Protein AF-A0A4U2E1F2-F1 (afdb_monomer_lite)

pLDDT: mean 82.76, std 11.19, range [48.03, 92.75]

Secondary structure (DSSP, 8-state):
-HHHHHHHHHHHHHHHHHHHHHHHHHTT-SEEEHHHHHHHHHHHHHHHHS----HHHHHHHHHH-SSEEEEEETTEEEEEEHHHHHHHHHHHHHHHHHTT-SPPP-

Structure (mmCIF, N/CA/C/O backbone):
data_AF-A0A4U2E1F2-F1
#
_entry.id   AF-A0A4U2E1F2-F1
#
loop_
_atom_site.group_PDB
_atom_site.id
_atom_site.type_symbol
_atom_site.label_atom_id
_atom_site.label_alt_id
_atom_site.label_comp_id
_atom_site.label_asym_id
_atom_site.label_entity_id
_atom_site.label_seq_id
_atom_site.pdbx_PDB_ins_code
_atom_site.Cartn_x
_atom_site.Cartn_y
_atom_site.Cartn_z
_atom_site.occupancy
_atom_site.B_iso_or_equiv
_atom_site.auth_seq_id
_atom_site.auth_comp_id
_atom_site.auth_asym_id
_atom_site.auth_atom_id
_atom_site.pdbx_PDB_model_num
ATOM 1 N N . ALA A 1 1 ? -21.721 -5.835 22.959 1.00 50.91 1 ALA A N 1
ATOM 2 C CA . ALA A 1 1 ? -22.409 -4.690 22.321 1.00 50.91 1 ALA A CA 1
ATOM 3 C C . ALA A 1 1 ? -21.543 -3.424 22.303 1.00 50.91 1 ALA A C 1
ATOM 5 O O . ALA A 1 1 ? -21.370 -2.872 21.226 1.00 50.91 1 ALA A O 1
ATOM 6 N N . LEU A 1 2 ? -20.935 -2.997 23.425 1.00 50.62 2 LEU A N 1
ATOM 7 C CA . LEU A 1 2 ? -20.069 -1.800 23.446 1.00 50.62 2 LEU A CA 1
ATOM 8 C C . LEU A 1 2 ? -18.850 -1.870 22.499 1.00 50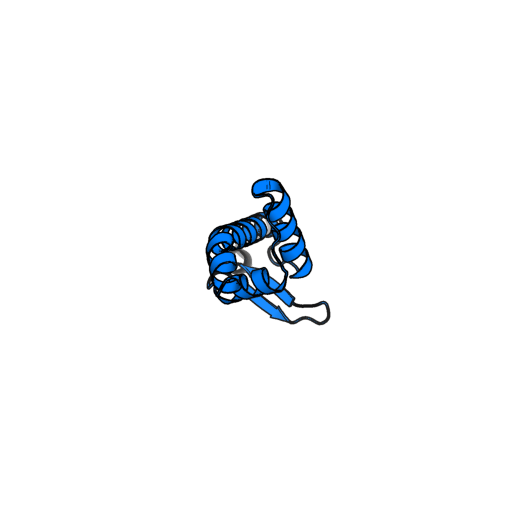.62 2 LEU A C 1
ATOM 10 O O . LEU A 1 2 ? -18.566 -0.881 21.834 1.00 50.62 2 LEU A O 1
ATOM 14 N N . SER A 1 3 ? -18.175 -3.020 22.363 1.00 54.41 3 SER A N 1
ATOM 15 C CA . SER A 1 3 ? -17.032 -3.144 21.432 1.00 54.41 3 SER A CA 1
ATOM 16 C C . SER A 1 3 ? -17.406 -2.930 19.964 1.00 54.41 3 SER A C 1
ATOM 18 O O . SER A 1 3 ? -16.635 -2.319 19.235 1.00 54.41 3 SER A O 1
ATOM 20 N N . ALA A 1 4 ? -18.595 -3.369 19.541 1.00 53.25 4 ALA A N 1
ATOM 21 C CA . ALA A 1 4 ? -19.058 -3.196 18.163 1.00 53.25 4 ALA A CA 1
ATOM 22 C C . ALA A 1 4 ? -19.383 -1.725 17.845 1.00 53.25 4 ALA A C 1
ATOM 24 O O . ALA A 1 4 ? -19.123 -1.254 16.743 1.00 53.25 4 ALA A O 1
ATOM 25 N N . LEU A 1 5 ? -19.900 -0.981 18.830 1.00 48.03 5 LEU A N 1
ATOM 26 C CA . LEU A 1 5 ? -20.161 0.457 18.709 1.00 48.03 5 LEU A CA 1
ATOM 27 C C . LEU A 1 5 ? -18.859 1.271 18.655 1.00 48.03 5 LEU A C 1
ATOM 29 O O . LEU A 1 5 ? -18.755 2.192 17.849 1.00 48.03 5 LEU A O 1
ATOM 33 N N . ALA A 1 6 ? -17.849 0.897 19.448 1.00 53.91 6 ALA A N 1
ATOM 34 C CA . ALA A 1 6 ? -16.518 1.501 19.372 1.00 53.91 6 ALA A CA 1
ATOM 35 C C . ALA A 1 6 ? -15.833 1.198 18.023 1.00 53.91 6 ALA A C 1
ATOM 37 O O . ALA A 1 6 ? -15.270 2.090 17.397 1.00 53.91 6 ALA A O 1
ATOM 38 N N . GLN A 1 7 ? -15.947 -0.034 17.518 1.00 52.91 7 GLN A N 1
ATOM 39 C CA . GLN A 1 7 ? -15.449 -0.406 16.186 1.00 52.91 7 GLN A CA 1
ATOM 40 C C . GLN A 1 7 ? -16.127 0.393 15.063 1.00 52.91 7 GLN A C 1
ATOM 42 O O . GLN A 1 7 ? -15.445 0.840 14.146 1.00 52.91 7 GLN A O 1
ATOM 47 N N . ALA A 1 8 ? -17.438 0.641 15.155 1.00 53.19 8 ALA A N 1
ATOM 48 C CA . ALA A 1 8 ? -18.171 1.437 14.169 1.00 53.19 8 ALA A CA 1
ATOM 49 C C . ALA A 1 8 ? -17.779 2.928 14.175 1.00 53.19 8 ALA A C 1
ATOM 51 O O . ALA A 1 8 ? -17.761 3.558 13.121 1.00 53.19 8 ALA A O 1
ATOM 52 N N . GLN A 1 9 ? -17.435 3.495 15.338 1.00 54.50 9 GLN A N 1
ATOM 53 C CA . GLN A 1 9 ? -16.960 4.883 15.438 1.00 54.50 9 GLN A CA 1
ATOM 54 C C . GLN A 1 9 ? -15.527 5.059 14.916 1.00 54.50 9 GLN A C 1
ATOM 56 O O . GLN A 1 9 ? -15.201 6.114 14.375 1.00 54.50 9 GLN A O 1
ATOM 61 N N . HIS A 1 10 ? -14.682 4.031 15.043 1.00 58.06 10 HIS A N 1
ATOM 62 C CA . HIS A 1 10 ? -13.280 4.082 14.619 1.00 58.06 10 HIS A CA 1
ATOM 63 C C . HIS A 1 10 ? -13.021 3.556 13.202 1.00 58.06 10 HIS A C 1
ATOM 65 O O . HIS A 1 10 ? -11.957 3.840 12.660 1.00 58.06 10 HIS A O 1
ATOM 71 N N . ALA A 1 11 ? -13.968 2.861 12.567 1.00 63.19 11 ALA A N 1
ATOM 72 C CA . ALA A 1 11 ? -13.866 2.430 11.168 1.00 63.19 11 ALA A CA 1
ATOM 73 C C . ALA A 1 11 ? -13.383 3.539 10.202 1.00 63.19 11 ALA A C 1
ATOM 75 O O . ALA A 1 11 ? -12.367 3.327 9.538 1.00 63.19 11 ALA A O 1
ATOM 76 N N . PRO A 1 12 ? -13.969 4.759 10.189 1.00 79.62 12 PRO A N 1
ATOM 77 C CA . PRO A 1 12 ? -13.494 5.819 9.295 1.00 79.62 12 PRO A CA 1
ATOM 78 C C . PRO A 1 12 ? -12.088 6.328 9.643 1.00 79.62 12 PRO A C 1
ATOM 80 O O . PRO A 1 12 ? -11.406 6.881 8.784 1.00 79.62 12 PRO A O 1
ATOM 83 N N . LEU A 1 13 ? -11.640 6.171 10.891 1.00 85.50 13 LEU A N 1
ATOM 84 C CA . LEU A 1 13 ? -10.299 6.562 11.328 1.00 85.50 13 LEU A CA 1
ATOM 85 C C . LEU A 1 13 ? -9.262 5.533 10.871 1.00 85.50 13 LEU A C 1
ATOM 87 O O . LEU A 1 13 ? -8.227 5.920 10.335 1.00 85.50 13 LEU A O 1
ATOM 91 N N . ILE A 1 14 ? -9.558 4.240 11.026 1.00 86.75 14 ILE A N 1
ATOM 92 C CA . ILE A 1 14 ? -8.678 3.148 10.591 1.00 86.75 14 ILE A CA 1
ATOM 93 C C . ILE A 1 14 ? -8.521 3.192 9.066 1.00 86.75 14 ILE A C 1
ATOM 95 O O . ILE A 1 14 ? -7.398 3.179 8.568 1.00 86.75 14 ILE A O 1
ATOM 99 N N . GLU A 1 15 ? -9.620 3.340 8.321 1.00 88.19 15 GLU A N 1
ATOM 100 C CA . GLU A 1 15 ? -9.585 3.459 6.858 1.00 88.19 15 GLU A CA 1
ATOM 101 C C . GLU A 1 15 ? -8.738 4.653 6.393 1.00 88.19 15 GLU A C 1
ATOM 103 O O . GLU A 1 15 ? -7.921 4.521 5.475 1.00 88.19 15 GLU A O 1
ATOM 108 N N . LYS A 1 16 ? -8.883 5.817 7.041 1.00 89.31 16 LYS A N 1
ATOM 109 C CA . LYS A 1 16 ? -8.071 7.008 6.744 1.00 89.31 16 LYS A CA 1
ATOM 110 C C . LYS A 1 16 ? -6.596 6.794 7.068 1.00 89.31 16 LYS A C 1
ATOM 112 O O . LYS A 1 16 ? -5.754 7.121 6.237 1.00 89.31 16 LYS A O 1
ATOM 117 N N . ALA A 1 17 ? -6.290 6.209 8.223 1.00 90.56 17 ALA A N 1
ATOM 118 C CA . ALA A 1 17 ? -4.923 5.930 8.646 1.00 90.56 17 ALA A CA 1
ATOM 119 C C . ALA A 1 17 ? -4.208 4.964 7.695 1.00 90.56 17 ALA A C 1
ATOM 121 O O . ALA A 1 17 ? -3.080 5.223 7.279 1.00 90.56 17 ALA A O 1
ATOM 122 N N . VAL A 1 18 ? -4.884 3.885 7.293 1.00 90.38 18 VAL A N 1
ATOM 123 C CA . VAL A 1 18 ? -4.346 2.918 6.327 1.00 90.38 18 VAL A CA 1
ATOM 124 C C . VAL A 1 18 ? -4.176 3.556 4.950 1.00 90.38 18 VAL A C 1
ATOM 126 O O . VAL A 1 18 ? -3.135 3.375 4.324 1.00 90.38 18 VAL A O 1
ATOM 129 N N . SER A 1 19 ? -5.147 4.354 4.493 1.00 90.06 19 SER A N 1
ATOM 130 C CA . SER A 1 19 ? -5.043 5.085 3.219 1.00 90.06 19 SER A CA 1
ATOM 131 C C . SER A 1 19 ? -3.855 6.037 3.197 1.00 90.06 19 SER A C 1
ATOM 133 O O . SER A 1 19 ? -3.107 6.069 2.223 1.00 90.06 19 SER A O 1
ATOM 135 N N . PHE A 1 20 ? -3.683 6.806 4.272 1.00 91.19 20 PHE A N 1
ATOM 136 C CA . PHE A 1 20 ? -2.572 7.732 4.414 1.00 91.19 20 PHE A CA 1
ATOM 137 C C . PHE A 1 20 ? -1.237 6.987 4.385 1.00 91.19 20 PHE A C 1
ATOM 139 O O . PHE A 1 20 ? -0.373 7.327 3.583 1.00 91.19 20 PHE A O 1
ATOM 146 N N . ALA A 1 21 ? -1.098 5.934 5.195 1.00 91.19 21 ALA A N 1
ATOM 147 C CA . ALA A 1 21 ? 0.123 5.140 5.260 1.00 91.19 21 ALA A CA 1
ATOM 148 C C . ALA A 1 21 ? 0.482 4.507 3.909 1.00 91.19 21 ALA A C 1
ATOM 150 O O . ALA A 1 21 ? 1.641 4.549 3.501 1.00 91.19 21 ALA A O 1
ATOM 151 N N . LEU A 1 22 ? -0.507 3.960 3.195 1.00 90.06 22 LEU A N 1
ATOM 152 C CA . LEU A 1 22 ? -0.311 3.391 1.863 1.00 90.06 22 LEU A CA 1
ATOM 153 C C . LEU A 1 22 ? 0.176 4.442 0.869 1.00 90.06 22 LEU A C 1
ATOM 155 O O . LEU A 1 22 ? 1.179 4.210 0.202 1.00 90.06 22 LEU A O 1
ATOM 159 N N . ASN A 1 23 ? -0.495 5.594 0.800 1.00 89.75 23 ASN A N 1
ATOM 160 C CA . ASN A 1 23 ? -0.101 6.671 -0.103 1.00 89.75 23 ASN A CA 1
ATOM 161 C C . ASN A 1 23 ? 1.309 7.169 0.234 1.00 89.75 23 ASN A C 1
ATOM 163 O O . ASN A 1 23 ? 2.179 7.162 -0.634 1.00 89.75 23 ASN A O 1
ATOM 167 N N . HIS A 1 24 ? 1.566 7.487 1.504 1.00 91.12 24 HIS A N 1
ATOM 168 C CA . HIS A 1 24 ? 2.844 8.027 1.955 1.00 91.12 24 HIS A CA 1
ATOM 169 C C . HIS A 1 24 ? 4.023 7.081 1.692 1.00 91.12 24 HIS A C 1
ATOM 171 O O . HIS A 1 24 ? 5.078 7.509 1.223 1.00 91.12 24 HIS A O 1
ATOM 177 N N . LEU A 1 25 ? 3.857 5.783 1.963 1.00 90.88 25 LEU A N 1
ATOM 178 C CA . LEU A 1 25 ? 4.902 4.799 1.677 1.00 90.88 25 LEU A CA 1
ATOM 179 C C . LEU A 1 25 ? 5.061 4.575 0.171 1.00 90.88 25 LEU A C 1
ATOM 181 O O . LEU A 1 25 ? 6.191 4.488 -0.307 1.00 90.88 25 LEU A O 1
ATOM 185 N N . SER A 1 26 ? 3.959 4.556 -0.584 1.00 87.94 26 SER A N 1
ATOM 186 C CA . SER A 1 26 ? 3.993 4.354 -2.038 1.00 87.94 26 SER A CA 1
ATOM 187 C C . SER A 1 26 ? 4.644 5.501 -2.817 1.00 87.94 26 SER A C 1
ATOM 189 O O . SER A 1 26 ? 5.152 5.276 -3.911 1.00 87.94 26 SER A O 1
ATOM 191 N N . GLU A 1 27 ? 4.688 6.713 -2.254 1.00 86.88 27 GLU A N 1
ATOM 192 C CA . GLU A 1 27 ? 5.430 7.842 -2.835 1.00 86.88 27 GLU A CA 1
ATOM 193 C C . GLU A 1 27 ? 6.947 7.613 -2.835 1.00 86.88 27 GLU A C 1
ATOM 195 O O . GLU A 1 27 ? 7.669 8.212 -3.633 1.00 86.88 27 GLU A O 1
ATOM 200 N N . ARG A 1 28 ? 7.446 6.764 -1.930 1.00 86.44 28 ARG A N 1
ATOM 201 C CA . ARG A 1 28 ? 8.882 6.557 -1.699 1.00 86.44 28 ARG A CA 1
ATOM 202 C C . ARG A 1 28 ? 9.351 5.181 -2.143 1.00 86.44 28 ARG A C 1
ATOM 204 O O . ARG A 1 28 ? 10.478 5.044 -2.612 1.00 86.44 28 ARG A O 1
ATOM 211 N N . GLU A 1 29 ? 8.510 4.168 -1.967 1.00 86.38 29 GLU A N 1
ATOM 212 C CA . GLU A 1 29 ? 8.872 2.765 -2.130 1.00 86.38 29 GLU A CA 1
ATOM 213 C C . GLU A 1 29 ? 7.770 2.003 -2.875 1.00 86.38 29 GLU A C 1
ATOM 215 O O . GLU A 1 29 ? 6.591 2.080 -2.537 1.00 86.38 29 GLU A O 1
ATOM 220 N N . ALA A 1 30 ? 8.156 1.200 -3.870 1.00 83.81 30 ALA A N 1
ATOM 221 C CA . ALA A 1 30 ? 7.218 0.345 -4.604 1.00 83.81 30 ALA A CA 1
ATOM 222 C C . ALA A 1 30 ? 6.726 -0.856 -3.772 1.00 83.81 30 ALA A C 1
ATOM 224 O O . ALA A 1 30 ? 5.661 -1.408 -4.042 1.00 83.81 30 ALA A O 1
ATOM 225 N N . ALA A 1 31 ? 7.492 -1.270 -2.762 1.00 87.75 31 ALA A N 1
ATOM 226 C CA . ALA A 1 31 ? 7.118 -2.308 -1.813 1.00 87.75 31 ALA A CA 1
ATOM 227 C C . ALA A 1 31 ? 7.658 -1.949 -0.429 1.00 87.75 31 ALA A C 1
ATOM 229 O O . ALA A 1 31 ? 8.824 -1.583 -0.300 1.00 87.75 31 ALA A O 1
ATOM 230 N N . PHE A 1 32 ? 6.829 -2.103 0.597 1.00 90.62 32 PHE A N 1
ATOM 231 C CA . PHE A 1 32 ? 7.137 -1.703 1.968 1.00 90.62 32 PHE A CA 1
ATOM 232 C C . PHE A 1 32 ? 6.803 -2.825 2.950 1.00 90.62 32 PHE A C 1
ATOM 234 O O . PHE A 1 32 ? 5.942 -3.679 2.718 1.00 90.62 32 PHE A O 1
ATOM 241 N N . SER A 1 33 ? 7.513 -2.843 4.077 1.00 91.50 33 SER A N 1
ATOM 242 C CA . SER A 1 33 ? 7.260 -3.829 5.129 1.00 91.50 33 SER A CA 1
ATOM 243 C C . SER A 1 33 ? 5.943 -3.546 5.850 1.00 91.50 33 SER A C 1
ATOM 245 O O . SER A 1 33 ? 5.571 -2.392 6.076 1.00 91.50 33 SER A O 1
ATOM 247 N N . GLN A 1 34 ? 5.276 -4.605 6.310 1.00 89.69 34 GLN A N 1
ATOM 248 C CA . GLN A 1 34 ? 4.095 -4.471 7.161 1.00 89.69 34 GLN A CA 1
ATOM 249 C C . GLN A 1 34 ? 4.369 -3.617 8.409 1.00 89.69 34 GLN A C 1
ATOM 251 O O . GLN A 1 34 ? 3.537 -2.806 8.809 1.00 89.69 34 GLN A O 1
ATOM 256 N N . LYS A 1 35 ? 5.558 -3.763 9.006 1.00 91.12 35 LYS A N 1
ATOM 257 C CA . LYS A 1 35 ? 5.982 -2.967 10.162 1.00 91.12 35 LYS A CA 1
ATOM 258 C C . LYS A 1 35 ? 5.958 -1.469 9.852 1.00 91.12 35 LYS A C 1
ATOM 260 O O . LYS A 1 35 ? 5.431 -0.709 10.657 1.00 91.12 35 LYS A O 1
ATOM 265 N N . ALA A 1 36 ? 6.524 -1.057 8.717 1.00 91.19 36 ALA A N 1
ATOM 266 C CA . ALA A 1 36 ? 6.555 0.349 8.318 1.00 91.19 36 ALA A CA 1
ATOM 267 C C . ALA A 1 36 ? 5.137 0.907 8.153 1.00 91.19 36 ALA A C 1
ATOM 269 O O . ALA A 1 36 ? 4.830 1.966 8.691 1.00 91.19 36 ALA A O 1
ATOM 270 N N . LEU A 1 37 ? 4.254 0.145 7.504 1.00 91.38 37 LEU A N 1
ATOM 271 C CA . LEU A 1 37 ? 2.866 0.549 7.299 1.00 91.38 37 LEU A CA 1
ATOM 272 C C . LEU A 1 37 ? 2.094 0.704 8.611 1.00 91.38 37 LEU A C 1
ATOM 274 O O . LEU A 1 37 ? 1.399 1.699 8.794 1.00 91.38 37 LEU A O 1
ATOM 278 N N . VAL A 1 38 ? 2.239 -0.239 9.544 1.00 91.38 38 VAL A N 1
ATOM 279 C CA . VAL A 1 38 ? 1.574 -0.151 10.853 1.00 91.38 38 VAL A CA 1
ATOM 280 C C . VAL A 1 38 ? 2.084 1.052 11.647 1.00 91.38 38 VAL A C 1
ATOM 282 O O . VAL A 1 38 ? 1.281 1.778 12.221 1.00 91.38 38 VAL A O 1
ATOM 285 N N . VAL A 1 39 ? 3.398 1.298 11.660 1.00 92.75 39 VAL A N 1
ATOM 286 C CA . VAL A 1 39 ? 3.986 2.461 12.350 1.00 92.75 39 VAL A CA 1
ATOM 287 C C . VAL A 1 39 ? 3.438 3.771 11.783 1.00 92.75 39 VAL A C 1
ATOM 289 O O . VAL A 1 39 ? 3.066 4.662 12.544 1.00 92.75 39 VAL A O 1
ATOM 292 N N . GLU A 1 40 ? 3.357 3.871 10.461 1.00 92.69 40 GLU A N 1
ATOM 293 C CA . GLU A 1 40 ? 2.858 5.048 9.759 1.00 92.69 40 GLU A CA 1
ATOM 294 C C . GLU A 1 40 ? 1.368 5.295 10.033 1.00 92.69 40 GLU A C 1
ATOM 296 O O . GLU A 1 40 ? 0.969 6.406 10.380 1.00 92.69 40 GLU A O 1
ATOM 301 N N . ALA A 1 41 ? 0.549 4.242 9.959 1.00 90.81 41 ALA A N 1
ATOM 302 C CA . ALA A 1 41 ? -0.884 4.318 10.230 1.00 90.81 41 ALA A CA 1
ATOM 303 C C . ALA A 1 41 ? -1.166 4.691 11.694 1.00 90.81 41 ALA A C 1
ATOM 305 O O . ALA A 1 41 ? -2.028 5.525 11.967 1.00 90.81 41 ALA A O 1
ATOM 306 N N . VAL A 1 42 ? -0.418 4.114 12.641 1.00 90.56 42 VAL A N 1
ATOM 307 C CA . VAL A 1 42 ? -0.529 4.458 14.066 1.00 90.56 42 VAL A CA 1
ATOM 308 C C . VAL A 1 42 ? -0.116 5.906 14.307 1.00 90.56 42 VAL A C 1
ATOM 310 O O . VAL A 1 42 ? -0.806 6.604 15.048 1.00 90.56 42 VAL A O 1
ATOM 313 N N . ARG A 1 43 ? 0.962 6.378 13.664 1.00 90.69 43 ARG A N 1
ATOM 314 C CA . ARG A 1 43 ? 1.391 7.777 13.775 1.00 90.69 43 ARG A CA 1
ATOM 315 C C . ARG A 1 43 ? 0.289 8.723 13.309 1.00 90.69 43 ARG A C 1
ATOM 317 O O . ARG A 1 43 ? -0.103 9.599 14.071 1.00 90.69 43 ARG A O 1
ATOM 324 N N . TYR A 1 44 ? -0.264 8.489 12.119 1.00 90.31 44 TYR A N 1
ATOM 325 C CA . TYR A 1 44 ? -1.365 9.294 11.589 1.00 90.31 44 TYR A CA 1
ATOM 326 C C . TYR A 1 44 ? -2.591 9.277 12.513 1.00 90.31 44 TYR A C 1
ATOM 328 O O . TYR A 1 44 ? -3.135 10.324 12.849 1.00 90.31 44 TYR A O 1
ATOM 336 N N . ALA A 1 45 ? -3.015 8.093 12.964 1.00 88.25 45 ALA A N 1
ATOM 337 C CA . ALA A 1 45 ? -4.167 7.943 13.852 1.00 88.25 45 ALA A CA 1
ATOM 338 C C . ALA A 1 45 ? -4.008 8.712 15.174 1.00 88.25 45 ALA A C 1
ATOM 340 O O . ALA A 1 45 ? -4.974 9.299 15.674 1.00 88.25 45 ALA A O 1
ATOM 341 N N . PHE A 1 46 ? -2.792 8.707 15.720 1.00 85.88 46 PHE A N 1
ATOM 342 C CA . PHE A 1 46 ? -2.464 9.393 16.959 1.00 85.88 46 PHE A CA 1
ATOM 343 C C . PHE A 1 46 ? -2.404 10.914 16.772 1.00 85.88 46 PHE A C 1
ATOM 345 O O . PHE A 1 46 ? -2.994 11.642 17.568 1.00 85.88 46 PHE A O 1
ATOM 352 N N . GLU A 1 47 ? -1.732 11.389 15.720 1.00 85.06 47 GLU A N 1
ATOM 353 C CA . GLU A 1 47 ? -1.524 12.819 15.454 1.00 85.06 47 GLU A CA 1
ATOM 354 C C . GLU A 1 47 ? -2.807 13.531 14.998 1.00 85.06 47 GLU A C 1
ATOM 356 O O . GLU A 1 47 ? -3.140 14.587 15.531 1.00 85.06 47 GLU A O 1
ATOM 361 N N . GLU A 1 48 ? -3.558 12.951 14.058 1.00 76.50 48 GLU A N 1
ATOM 362 C CA . GLU A 1 48 ? -4.689 13.636 13.412 1.00 76.50 48 GLU A CA 1
ATOM 363 C C . GLU A 1 48 ? -6.018 13.460 14.148 1.00 76.50 48 GLU A C 1
ATOM 365 O O . GLU A 1 48 ? -6.896 14.320 14.077 1.00 76.50 48 GLU A O 1
ATOM 370 N N . ALA A 1 49 ? -6.205 12.335 14.837 1.00 68.06 49 ALA A N 1
ATOM 371 C CA . ALA A 1 49 ? -7.506 11.973 15.392 1.00 68.06 49 ALA A CA 1
ATOM 372 C C . ALA A 1 49 ? -7.486 11.679 16.898 1.00 68.06 49 ALA A C 1
ATOM 374 O O . ALA A 1 49 ? -8.541 11.393 17.469 1.00 68.06 49 ALA A O 1
ATOM 375 N N . GLY A 1 50 ? -6.313 11.725 17.547 1.00 70.88 50 GLY A N 1
ATOM 376 C CA . GLY A 1 50 ? -6.154 11.367 18.961 1.00 70.88 50 GLY A CA 1
ATOM 377 C C . GLY A 1 50 ? -6.608 9.936 19.275 1.00 70.88 50 GLY A C 1
ATOM 378 O O . GLY A 1 50 ? -6.931 9.620 20.421 1.00 70.88 50 GLY A O 1
ATOM 379 N N . GLY A 1 51 ? -6.699 9.088 18.247 1.00 74.31 51 GLY A N 1
ATOM 380 C CA . GLY A 1 51 ? -7.213 7.731 18.331 1.00 74.31 51 GLY A CA 1
ATOM 381 C C . GLY A 1 51 ? -6.087 6.711 18.417 1.00 74.31 51 GLY A C 1
ATOM 382 O O . GLY A 1 51 ? -4.965 6.946 17.976 1.00 74.31 51 GLY A O 1
ATOM 383 N N . SER A 1 52 ? -6.401 5.542 18.968 1.00 78.88 52 SER A N 1
ATOM 384 C CA . SER A 1 52 ? -5.509 4.386 18.925 1.00 78.88 52 SER A CA 1
ATOM 385 C C . SER A 1 52 ? -6.006 3.411 17.867 1.00 78.88 52 SER A C 1
ATOM 387 O O . SER A 1 52 ? -7.184 3.054 17.852 1.00 78.88 52 SER A O 1
ATOM 389 N N . VAL A 1 53 ? -5.098 2.993 16.989 1.00 83.31 53 VAL A N 1
ATOM 390 C CA . VAL A 1 53 ? -5.326 1.925 16.015 1.00 83.31 53 VAL A CA 1
ATOM 391 C C . VAL A 1 53 ? -4.383 0.780 16.351 1.00 83.31 53 VAL A C 1
ATOM 393 O O . VAL A 1 53 ? -3.210 1.008 16.649 1.00 83.31 53 VAL A O 1
ATOM 396 N N . THR A 1 54 ? -4.887 -0.450 16.321 1.00 86.56 54 THR A N 1
ATOM 397 C CA . THR A 1 54 ? -4.068 -1.642 16.568 1.00 86.56 54 THR A CA 1
ATOM 398 C C . THR A 1 54 ? -3.569 -2.256 15.265 1.00 86.56 54 THR A C 1
ATOM 400 O O . THR A 1 54 ? -4.115 -2.025 14.183 1.00 86.56 54 THR A O 1
ATOM 403 N N . LYS A 1 55 ? -2.525 -3.082 15.369 1.00 87.31 55 LYS A N 1
ATOM 404 C CA . LYS A 1 55 ? -1.967 -3.822 14.233 1.00 87.31 55 LYS A CA 1
ATOM 405 C C . LYS A 1 55 ? -3.040 -4.666 13.533 1.00 87.31 55 LYS A C 1
ATOM 407 O O . LYS A 1 55 ? -3.136 -4.646 12.312 1.00 87.31 55 LYS A O 1
ATOM 412 N N . GLU A 1 56 ? -3.872 -5.356 14.303 1.00 86.62 56 GLU A N 1
ATOM 413 C CA . GLU A 1 56 ? -4.895 -6.279 13.800 1.00 86.62 56 GLU A CA 1
ATOM 414 C C . GLU A 1 56 ? -5.982 -5.535 13.013 1.00 86.62 56 GLU A C 1
ATOM 416 O O . GLU A 1 56 ? -6.507 -6.046 12.023 1.00 86.62 56 GLU A O 1
ATOM 421 N N . GLN A 1 57 ? -6.307 -4.303 13.422 1.00 86.69 57 GLN A N 1
ATOM 422 C CA . GLN A 1 57 ? -7.247 -3.441 12.704 1.00 86.69 57 GLN A CA 1
ATOM 423 C C . GLN A 1 57 ? -6.689 -3.014 11.344 1.00 86.69 57 GLN A C 1
ATOM 425 O O . GLN A 1 57 ? -7.401 -3.078 10.344 1.00 86.69 57 GLN A O 1
ATOM 430 N N . VAL A 1 58 ? -5.408 -2.640 11.298 1.00 86.81 58 VAL A N 1
ATOM 431 C CA . VAL A 1 58 ? -4.707 -2.295 10.052 1.00 86.81 58 VAL A CA 1
ATOM 432 C C . VAL A 1 58 ? -4.650 -3.491 9.106 1.00 86.81 58 VAL A C 1
ATOM 434 O O . VAL A 1 58 ? -4.969 -3.356 7.930 1.00 86.81 58 VAL A O 1
ATOM 437 N N . GLU A 1 59 ? -4.297 -4.674 9.609 1.00 86.94 59 GLU A N 1
ATOM 438 C CA . GLU A 1 59 ? -4.266 -5.911 8.817 1.00 86.94 59 GLU A CA 1
ATOM 439 C C . GLU A 1 59 ? -5.644 -6.287 8.265 1.00 86.94 59 GLU A C 1
ATOM 441 O O . GLU A 1 59 ? -5.776 -6.665 7.098 1.00 86.94 59 GLU A O 1
ATOM 446 N N . THR A 1 60 ? -6.682 -6.146 9.090 1.00 87.06 60 THR A N 1
ATOM 447 C CA . THR A 1 60 ? -8.063 -6.413 8.683 1.00 87.06 60 THR A CA 1
ATOM 448 C C . THR A 1 60 ? -8.493 -5.473 7.558 1.00 87.06 60 THR A C 1
ATOM 450 O O . THR A 1 60 ? -9.086 -5.932 6.583 1.00 87.06 60 THR A O 1
ATOM 453 N N . GLU A 1 61 ? -8.171 -4.179 7.646 1.00 87.56 61 GLU A N 1
ATOM 454 C CA . GLU A 1 61 ? -8.475 -3.221 6.575 1.00 87.56 61 GLU A CA 1
ATOM 455 C C . GLU A 1 61 ? -7.655 -3.463 5.306 1.00 87.56 61 GLU A C 1
ATOM 457 O O . GLU A 1 61 ? -8.194 -3.404 4.201 1.00 87.56 61 GLU A O 1
ATOM 462 N N . LEU A 1 62 ? -6.377 -3.820 5.439 1.00 85.31 62 LEU A N 1
ATOM 463 C CA . LEU A 1 62 ? -5.542 -4.189 4.295 1.00 85.31 62 LEU A CA 1
ATOM 464 C C . LEU A 1 62 ? -6.069 -5.415 3.546 1.00 85.31 62 LEU A C 1
ATOM 466 O O . LEU A 1 62 ? -5.943 -5.472 2.329 1.00 85.31 62 LEU A O 1
ATOM 470 N N . THR A 1 63 ? -6.662 -6.376 4.257 1.00 83.44 63 THR A N 1
ATOM 471 C CA . THR A 1 63 ? -7.220 -7.600 3.658 1.00 83.44 63 THR A CA 1
ATOM 472 C C . THR A 1 63 ? -8.556 -7.345 2.954 1.00 83.44 63 THR A C 1
ATOM 474 O O . THR A 1 63 ? -8.908 -8.049 2.011 1.00 83.44 63 THR A O 1
ATOM 477 N N . LYS A 1 64 ? -9.320 -6.338 3.398 1.00 85.81 64 LYS A N 1
ATOM 478 C CA . LYS A 1 64 ? -10.573 -5.925 2.740 1.00 85.81 64 LYS A CA 1
ATOM 479 C C . LYS A 1 64 ? -10.328 -5.162 1.441 1.00 85.81 64 LYS A C 1
ATOM 481 O O . LYS A 1 64 ? -11.208 -5.113 0.582 1.00 85.81 64 LYS A O 1
ATOM 486 N N . ARG A 1 65 ? -9.165 -4.526 1.326 1.00 81.06 65 ARG A N 1
ATOM 487 C CA . ARG A 1 65 ? -8.788 -3.698 0.189 1.00 81.06 65 ARG A CA 1
ATOM 488 C C . ARG A 1 65 ? -8.374 -4.543 -1.009 1.00 81.06 65 ARG A C 1
ATOM 490 O O . ARG A 1 65 ? -7.597 -5.479 -0.893 1.00 81.06 65 ARG A O 1
ATOM 497 N N . SER A 1 66 ? -8.902 -4.194 -2.180 1.00 75.69 66 SER A N 1
ATOM 498 C CA . SER A 1 66 ? -8.577 -4.859 -3.448 1.00 75.69 66 SER A CA 1
ATOM 499 C C . SER A 1 66 ? -7.377 -4.236 -4.163 1.00 75.69 66 SER A C 1
ATOM 501 O O . SER A 1 66 ? -6.910 -4.775 -5.158 1.00 75.69 66 SER A O 1
ATOM 503 N N . ASP A 1 67 ? -6.914 -3.070 -3.714 1.00 82.31 67 ASP A N 1
ATOM 504 C CA . ASP A 1 67 ? -5.834 -2.285 -4.317 1.00 82.31 67 ASP A CA 1
ATOM 505 C C . ASP A 1 67 ? -4.443 -2.636 -3.765 1.00 82.31 67 ASP A C 1
ATOM 507 O O . ASP A 1 67 ? -3.430 -2.250 -4.357 1.00 82.31 67 ASP A O 1
ATOM 511 N N . THR A 1 68 ? -4.375 -3.426 -2.696 1.00 85.12 68 THR A N 1
ATOM 512 C CA . THR A 1 68 ? -3.144 -3.874 -2.042 1.00 85.12 68 THR A CA 1
ATOM 513 C C . THR A 1 68 ? -2.833 -5.332 -2.365 1.00 85.12 68 THR A C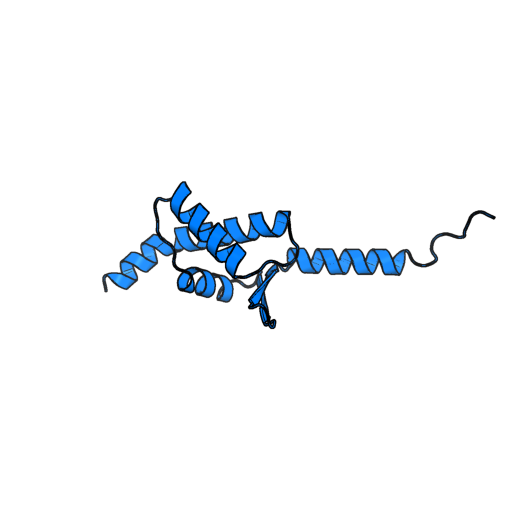 1
ATOM 515 O O . THR A 1 68 ? -3.719 -6.158 -2.568 1.00 85.12 68 THR A O 1
ATOM 518 N N . LEU A 1 69 ? -1.544 -5.656 -2.429 1.00 86.00 69 LEU A N 1
ATOM 519 C CA . LEU A 1 69 ? -1.053 -7.014 -2.641 1.00 86.00 69 LEU A CA 1
ATOM 520 C C . LEU A 1 69 ? -0.003 -7.330 -1.583 1.00 86.00 69 LEU A C 1
ATOM 522 O O . LEU A 1 69 ? 0.847 -6.493 -1.275 1.00 86.00 69 LEU A O 1
ATOM 526 N N . SER A 1 70 ? -0.066 -8.540 -1.038 1.00 87.94 70 SER A N 1
ATOM 527 C CA . SER A 1 70 ? 0.836 -9.022 0.005 1.00 87.94 70 SER A CA 1
ATOM 528 C C . SER A 1 70 ? 1.638 -10.224 -0.471 1.00 87.94 70 SER A C 1
ATOM 530 O O . SER A 1 70 ? 1.093 -11.110 -1.130 1.00 87.94 70 SER A O 1
ATOM 532 N N . ALA A 1 71 ? 2.899 -10.302 -0.061 1.00 87.31 71 ALA A N 1
ATOM 533 C CA . ALA A 1 71 ? 3.722 -11.494 -0.214 1.00 87.31 71 ALA A CA 1
ATOM 534 C C . ALA A 1 71 ? 4.513 -11.766 1.071 1.00 87.31 71 ALA A C 1
ATOM 536 O O . ALA A 1 71 ? 5.011 -10.841 1.719 1.00 87.31 71 ALA A O 1
ATOM 537 N N . GLU A 1 72 ? 4.606 -13.041 1.446 1.00 87.94 72 GLU A N 1
ATOM 538 C CA . GLU A 1 72 ? 5.370 -13.488 2.610 1.00 87.94 72 GLU A CA 1
ATOM 539 C C . GLU A 1 72 ? 6.837 -13.721 2.238 1.00 87.94 72 GLU A C 1
ATOM 541 O O . GLU A 1 72 ? 7.151 -14.403 1.262 1.00 87.94 72 GLU A O 1
ATOM 546 N N . TYR A 1 73 ? 7.735 -13.163 3.045 1.00 86.00 73 TYR A N 1
ATOM 547 C CA . TYR A 1 73 ? 9.179 -13.324 2.932 1.00 86.00 73 TYR A CA 1
ATOM 548 C C . TYR A 1 73 ? 9.762 -13.775 4.276 1.00 86.00 73 TYR A C 1
ATOM 550 O O . TYR A 1 73 ? 9.105 -13.717 5.317 1.00 86.00 73 TYR A O 1
ATOM 558 N N . SER A 1 74 ? 11.030 -14.193 4.279 1.00 82.38 74 SER A N 1
ATOM 559 C CA . SER A 1 74 ? 11.740 -14.597 5.502 1.00 82.38 74 SER A CA 1
ATOM 560 C C . SER A 1 74 ? 11.882 -13.472 6.537 1.00 82.38 74 SER A C 1
ATOM 562 O O . SER A 1 74 ? 12.087 -13.754 7.714 1.00 82.38 74 SER A O 1
ATOM 564 N N . ASP A 1 75 ? 11.806 -12.209 6.105 1.00 81.75 75 ASP A N 1
ATOM 565 C CA . ASP A 1 75 ? 11.862 -11.002 6.941 1.00 81.75 75 ASP A CA 1
ATOM 566 C C . ASP A 1 75 ? 10.470 -10.452 7.321 1.00 81.75 75 ASP A C 1
ATOM 568 O O . ASP A 1 75 ? 10.379 -9.461 8.049 1.00 81.75 75 ASP A O 1
ATOM 572 N N . GLY A 1 76 ? 9.388 -11.105 6.877 1.00 84.75 76 GLY A N 1
ATOM 573 C CA . GLY A 1 76 ? 7.999 -10.753 7.172 1.00 84.75 76 GLY A CA 1
ATOM 574 C C . GLY A 1 76 ? 7.148 -10.513 5.922 1.00 84.75 76 GLY A C 1
ATOM 575 O O . GLY A 1 76 ? 7.557 -10.784 4.794 1.00 84.75 76 GLY A O 1
ATOM 576 N N . THR A 1 77 ? 5.934 -9.998 6.117 1.00 88.38 77 THR A N 1
ATOM 577 C CA . THR A 1 77 ? 5.022 -9.687 5.008 1.00 88.38 77 THR A CA 1
ATOM 578 C C . THR A 1 77 ? 5.388 -8.349 4.376 1.00 88.38 77 THR A C 1
ATOM 580 O O . THR A 1 77 ? 5.442 -7.314 5.054 1.00 88.38 77 THR A O 1
ATOM 583 N N . ARG A 1 78 ? 5.603 -8.357 3.060 1.00 90.31 78 ARG A N 1
ATOM 584 C CA . ARG A 1 78 ? 5.729 -7.138 2.260 1.00 90.31 78 ARG A CA 1
ATOM 585 C C . ARG A 1 78 ? 4.422 -6.834 1.568 1.00 90.31 78 ARG A C 1
ATOM 587 O O . ARG A 1 78 ? 3.721 -7.732 1.107 1.00 90.31 78 ARG A O 1
ATOM 594 N N . TRP A 1 79 ? 4.143 -5.547 1.487 1.00 90.00 79 TRP A N 1
ATOM 595 C CA . TRP A 1 79 ? 2.959 -5.003 0.863 1.00 90.00 79 TRP A CA 1
ATOM 596 C C . TRP A 1 79 ? 3.367 -4.112 -0.302 1.00 90.00 79 TRP A C 1
ATOM 598 O O . TRP A 1 79 ? 4.386 -3.424 -0.257 1.00 90.00 79 TRP A O 1
ATOM 608 N N . THR A 1 80 ? 2.567 -4.149 -1.356 1.00 89.06 80 THR A N 1
ATOM 609 C CA . THR A 1 80 ? 2.680 -3.273 -2.520 1.00 89.06 80 THR A CA 1
ATOM 610 C C . THR A 1 80 ? 1.283 -2.849 -2.964 1.00 89.06 80 THR A C 1
ATOM 612 O O . THR A 1 80 ? 0.276 -3.410 -2.521 1.00 89.06 80 THR A O 1
ATOM 615 N N . THR A 1 81 ? 1.211 -1.839 -3.822 1.00 88.19 81 THR A N 1
ATOM 616 C CA . THR A 1 81 ? -0.039 -1.353 -4.407 1.00 88.19 81 THR A CA 1
ATOM 617 C C . THR A 1 81 ? -0.118 -1.751 -5.876 1.00 88.19 81 THR A C 1
ATOM 619 O O . THR A 1 81 ? 0.899 -1.884 -6.561 1.00 88.19 81 THR A O 1
ATOM 622 N N . HIS A 1 82 ? -1.335 -1.901 -6.402 1.00 85.12 82 HIS A N 1
ATOM 623 C CA . HIS A 1 82 ? -1.527 -2.158 -7.833 1.00 85.12 82 HIS A CA 1
ATOM 624 C C . HIS A 1 82 ? -0.878 -1.069 -8.699 1.00 85.12 82 HIS A C 1
ATOM 626 O O . HIS A 1 82 ? -0.267 -1.378 -9.716 1.00 85.12 82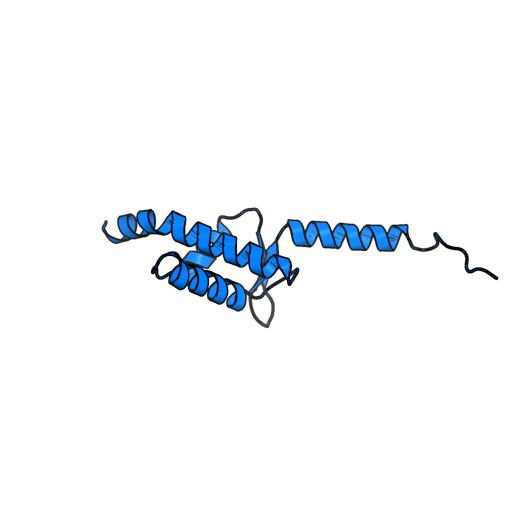 HIS A O 1
ATOM 632 N N . ALA A 1 83 ? -0.940 0.196 -8.273 1.00 83.81 83 ALA A N 1
ATOM 633 C CA . ALA A 1 83 ? -0.319 1.305 -8.992 1.00 83.81 83 ALA A CA 1
ATOM 634 C C . ALA A 1 83 ? 1.211 1.158 -9.108 1.00 83.81 83 ALA A C 1
ATOM 636 O O . ALA A 1 83 ? 1.777 1.411 -10.176 1.00 83.81 83 ALA A O 1
ATOM 637 N N . ALA A 1 84 ? 1.875 0.710 -8.037 1.00 84.81 84 ALA A N 1
ATOM 638 C CA . ALA A 1 84 ? 3.313 0.456 -8.049 1.00 84.81 84 ALA A CA 1
ATOM 639 C C . ALA A 1 84 ? 3.674 -0.684 -9.016 1.00 84.81 84 ALA A C 1
ATOM 641 O O . ALA A 1 84 ? 4.596 -0.542 -9.819 1.00 84.81 84 ALA A O 1
ATOM 642 N N . LEU A 1 85 ? 2.897 -1.774 -9.024 1.00 85.50 85 LEU A N 1
ATOM 643 C CA . LEU A 1 85 ? 3.106 -2.878 -9.967 1.00 85.50 85 LEU A CA 1
ATOM 644 C C . LEU A 1 85 ? 2.876 -2.481 -11.426 1.00 85.50 85 LEU A C 1
ATOM 646 O O . LEU A 1 85 ? 3.655 -2.867 -12.295 1.00 85.50 85 LEU A O 1
ATOM 650 N N . GLU A 1 86 ? 1.827 -1.714 -11.719 1.00 86.62 86 GLU A N 1
ATOM 651 C CA . GLU A 1 86 ? 1.565 -1.238 -13.082 1.00 86.62 86 GLU A CA 1
ATOM 652 C C . GLU A 1 86 ? 2.664 -0.290 -13.578 1.00 86.62 86 GLU A C 1
ATOM 654 O O . GLU A 1 86 ? 2.987 -0.260 -14.768 1.00 86.62 86 GLU A O 1
ATOM 659 N N . THR A 1 87 ? 3.275 0.464 -12.665 1.00 87.00 87 THR A N 1
ATOM 660 C CA . THR A 1 87 ? 4.442 1.291 -12.980 1.00 87.00 87 THR A CA 1
ATOM 661 C C . THR A 1 87 ? 5.647 0.420 -13.331 1.00 87.00 87 THR A C 1
ATOM 663 O O . THR A 1 87 ? 6.258 0.642 -14.375 1.00 87.00 87 THR A O 1
ATOM 666 N N . GLU A 1 88 ? 5.936 -0.617 -12.540 1.00 87.94 88 GLU A N 1
ATOM 667 C CA . GLU A 1 88 ? 7.049 -1.539 -12.809 1.00 87.94 88 GLU A CA 1
ATOM 668 C C . GLU A 1 88 ? 6.884 -2.265 -14.150 1.00 87.94 88 GLU A C 1
ATOM 670 O O . GLU A 1 88 ? 7.801 -2.288 -14.970 1.00 87.94 88 GLU A O 1
ATOM 675 N N . LYS A 1 89 ? 5.682 -2.778 -14.443 1.00 88.81 89 LYS A N 1
ATOM 676 C CA . LYS A 1 89 ? 5.381 -3.410 -15.740 1.00 88.81 89 LYS A CA 1
ATOM 677 C C . LYS A 1 89 ? 5.669 -2.474 -16.911 1.00 88.81 89 LYS A C 1
ATOM 679 O O . LYS A 1 89 ? 6.235 -2.898 -17.915 1.00 88.81 89 LYS A O 1
ATOM 684 N N . ARG A 1 90 ? 5.305 -1.197 -16.781 1.00 91.38 90 ARG A N 1
ATOM 685 C CA . ARG A 1 90 ? 5.549 -0.182 -17.811 1.00 91.38 90 ARG A CA 1
ATOM 686 C C . ARG A 1 90 ? 7.032 0.118 -17.983 1.00 91.38 90 ARG A C 1
ATOM 688 O O . ARG A 1 90 ? 7.480 0.277 -19.112 1.00 91.38 90 ARG A O 1
ATOM 695 N N . ILE A 1 91 ? 7.791 0.185 -16.890 1.00 90.75 91 ILE A N 1
ATOM 696 C CA . ILE A 1 91 ? 9.248 0.359 -16.942 1.00 90.75 91 ILE A CA 1
ATOM 697 C C . ILE A 1 91 ? 9.883 -0.814 -17.692 1.00 90.75 91 ILE A C 1
ATOM 699 O O . ILE A 1 91 ? 10.655 -0.590 -18.622 1.00 90.75 91 ILE A O 1
ATOM 703 N N . LEU A 1 92 ? 9.516 -2.049 -17.344 1.00 92.44 92 LEU A N 1
ATOM 704 C CA . LEU A 1 92 ? 10.025 -3.247 -18.011 1.00 92.44 92 LEU A CA 1
ATOM 705 C C . LEU A 1 92 ? 9.668 -3.271 -19.500 1.00 92.44 92 LEU A C 1
ATOM 707 O O . LEU A 1 92 ? 10.541 -3.554 -20.318 1.00 92.44 92 LEU A O 1
ATOM 711 N N . GLN A 1 93 ? 8.430 -2.913 -19.853 1.00 92.56 93 GLN A N 1
ATOM 712 C CA . GLN A 1 93 ? 8.006 -2.812 -21.249 1.00 92.56 93 GLN A CA 1
ATOM 713 C C . GLN A 1 93 ? 8.824 -1.763 -22.008 1.00 92.56 93 GLN A C 1
ATOM 715 O O . GLN A 1 93 ? 9.357 -2.058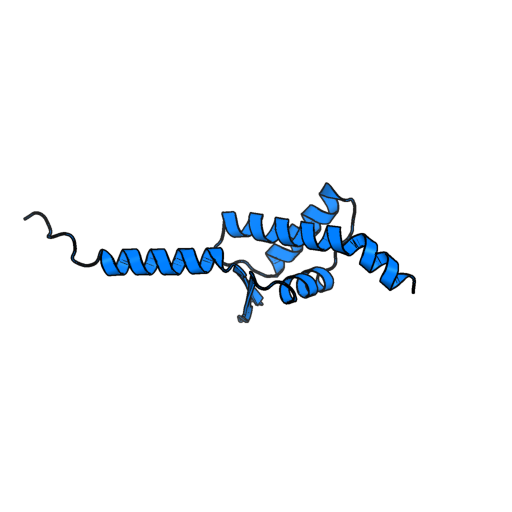 -23.069 1.00 92.56 93 GLN A O 1
ATOM 720 N N . ASN A 1 94 ? 9.003 -0.570 -21.435 1.00 91.38 94 ASN A N 1
ATOM 721 C CA . ASN A 1 94 ? 9.794 0.492 -22.055 1.00 91.38 94 ASN A CA 1
ATOM 722 C C . ASN A 1 94 ? 11.259 0.077 -22.261 1.00 91.38 94 ASN A C 1
ATOM 724 O O . ASN A 1 94 ? 11.866 0.427 -23.273 1.00 91.38 94 ASN A O 1
ATOM 728 N N . ILE A 1 95 ? 11.841 -0.649 -21.301 1.00 90.56 95 ILE A N 1
ATOM 729 C CA . ILE A 1 95 ? 13.203 -1.178 -21.419 1.00 90.56 95 ILE A CA 1
ATOM 730 C C . ILE A 1 95 ? 13.271 -2.210 -22.543 1.00 90.56 95 ILE A C 1
ATOM 732 O O . ILE A 1 95 ? 14.222 -2.180 -23.320 1.00 90.56 95 ILE A O 1
ATOM 736 N N . ASP A 1 96 ? 12.298 -3.118 -22.627 1.00 90.81 96 ASP A N 1
ATOM 737 C CA . ASP A 1 96 ? 12.271 -4.147 -23.664 1.00 90.81 96 ASP A CA 1
ATOM 738 C C . ASP A 1 96 ? 12.089 -3.542 -25.057 1.00 90.81 96 ASP A C 1
ATOM 740 O O . ASP A 1 96 ? 12.898 -3.810 -25.944 1.00 90.81 96 ASP A O 1
ATOM 744 N N . ASP A 1 97 ? 11.132 -2.624 -25.205 1.00 89.06 97 ASP A N 1
ATOM 745 C CA . ASP A 1 97 ? 10.875 -1.897 -26.447 1.00 89.06 97 ASP A CA 1
ATOM 746 C C . ASP 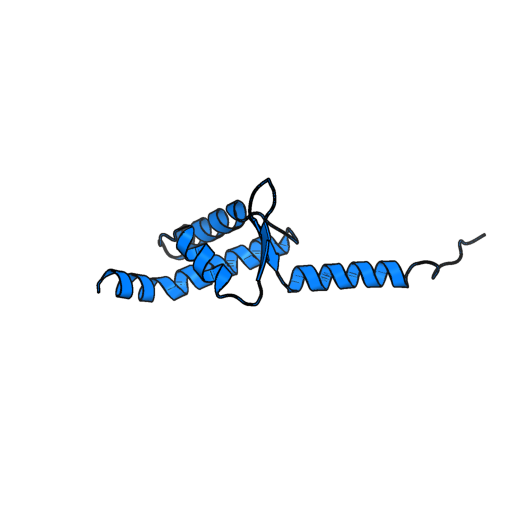A 1 97 ? 12.093 -1.081 -26.884 1.00 89.06 97 ASP A C 1
ATOM 748 O O . ASP A 1 97 ? 12.376 -0.980 -28.076 1.00 89.06 97 ASP A O 1
ATOM 752 N N . GLY A 1 98 ? 12.826 -0.490 -25.935 1.00 85.44 98 GLY A N 1
ATOM 753 C CA . GLY A 1 98 ? 14.022 0.310 -26.197 1.00 85.44 98 GLY A CA 1
ATOM 754 C C . GLY A 1 98 ? 15.249 -0.503 -26.627 1.00 85.44 98 GLY A C 1
ATOM 755 O O . GLY A 1 98 ? 16.192 0.068 -27.192 1.00 85.44 98 GLY A O 1
ATOM 756 N N . LYS A 1 99 ? 15.275 -1.827 -26.404 1.00 84.69 99 LYS A N 1
ATOM 757 C CA . LYS A 1 99 ? 16.411 -2.674 -26.804 1.00 84.69 99 LYS A CA 1
ATOM 758 C C . LYS A 1 99 ? 16.580 -2.647 -28.321 1.00 84.69 99 LYS A C 1
ATOM 760 O O . LYS A 1 99 ? 15.707 -3.043 -29.081 1.00 84.69 99 LYS A O 1
ATOM 765 N N . GLY A 1 100 ? 17.756 -2.213 -28.770 1.00 78.12 100 GLY A N 1
ATOM 766 C CA . GLY A 1 100 ? 18.098 -2.191 -30.193 1.00 78.12 100 GLY A CA 1
ATOM 767 C C . GLY A 1 100 ? 17.468 -1.049 -30.999 1.00 78.12 100 GLY A C 1
ATOM 768 O O . GLY A 1 100 ? 17.685 -1.004 -32.208 1.00 78.12 100 GLY A O 1
ATOM 769 N N . GLN A 1 101 ? 16.756 -0.101 -30.368 1.00 79.69 101 GLN A N 1
ATOM 770 C CA . GLN A 1 101 ? 16.204 1.068 -31.075 1.00 79.69 101 GLN A CA 1
ATOM 771 C C . GLN A 1 101 ? 17.269 2.063 -31.547 1.00 79.69 101 GLN A C 1
ATOM 773 O O . GLN A 1 101 ? 17.060 2.781 -32.524 1.00 79.69 101 GLN A O 1
ATOM 778 N N . HIS A 1 102 ? 18.426 2.103 -30.889 1.00 77.50 102 HIS A N 1
ATOM 779 C CA . HIS A 1 102 ? 19.516 2.991 -31.268 1.00 77.50 102 HIS A CA 1
ATOM 780 C C . HIS A 1 102 ? 20.677 2.194 -31.852 1.00 77.50 102 HIS A C 1
ATOM 782 O O . HIS A 1 102 ? 21.240 1.313 -31.201 1.00 77.50 102 HIS A O 1
ATOM 788 N N . LYS A 1 103 ? 21.063 2.535 -33.085 1.00 74.75 103 LYS A N 1
ATOM 789 C CA . LYS A 1 103 ? 22.365 2.138 -33.622 1.00 74.75 103 LYS A CA 1
ATOM 790 C C . LYS A 1 103 ? 23.430 3.037 -32.987 1.00 74.75 103 LYS A C 1
ATOM 792 O O . LYS A 1 103 ? 23.235 4.254 -32.995 1.00 74.75 1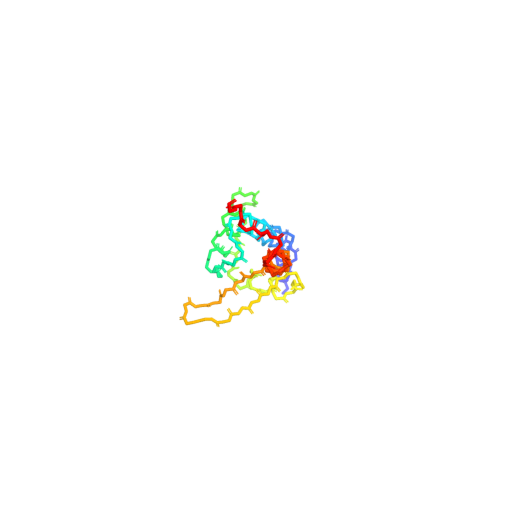03 LYS A O 1
ATOM 797 N N . PRO A 1 104 ? 24.527 2.477 -32.447 1.00 75.44 104 PRO A N 1
ATOM 798 C CA . PRO A 1 104 ? 25.651 3.280 -31.991 1.00 75.44 104 PRO A CA 1
ATOM 799 C C . PRO A 1 104 ? 26.111 4.179 -33.135 1.00 75.44 104 PRO A C 1
ATOM 801 O O . PRO A 1 104 ? 26.228 3.718 -34.273 1.00 75.44 104 PRO A O 1
ATOM 804 N N . PHE A 1 105 ? 26.337 5.455 -32.840 1.00 76.00 105 PHE A N 1
ATOM 805 C CA . PHE A 1 105 ? 26.988 6.337 -33.794 1.00 76.00 105 PHE A CA 1
ATOM 806 C C . PHE A 1 105 ? 28.431 5.842 -33.964 1.00 76.00 105 PHE A C 1
ATOM 808 O O . PHE A 1 105 ? 29.163 5.760 -32.975 1.00 76.00 105 PHE A O 1
ATOM 815 N N . ALA A 1 106 ? 28.776 5.429 -35.183 1.00 65.44 106 ALA A N 1
ATOM 816 C CA . ALA A 1 106 ? 30.100 4.953 -35.576 1.00 65.44 106 ALA A CA 1
ATOM 817 C C . ALA A 1 106 ? 30.856 6.057 -36.317 1.00 65.44 106 ALA A C 1
ATOM 819 O O . ALA A 1 106 ? 30.191 6.798 -37.078 1.00 65.44 106 ALA A O 1
#

Foldseek 3Di:
DVVVVVCVVCVVLLLVLLVQLQVVCVVPDQKDALVSSQVSSQVCSCVPPVDGDDSVSNVVSQVVDPQKDWDADPVGIMIGGPVSVVVVVVVVVVVVVPVPPDDPDD

Sequence (106 aa):
ALSALAQAQHAPLIEKAVSFALNHLSEREAAFSQKALVVEAVRYAFEEAGGSVTKEQVETELTKRSDTLSAEYSDGTRWTTHAALETEKRILQNIDDGKGQHKPFA

Radius of gyration: 18.82 Å; chains: 1; bounding box: 52×28×59 Å